Protein AF-A0A0C3LHP9-F1 (afdb_monomer_lite)

Foldseek 3Di:
DPPPPPQFKWFFADPDDPQWDPPPDDFAFGDGGGQIWGFDDDDPPDDPQKTWTYRPPPTTGIDGVVRTGGDD

Organism: NCBI:txid1051891

Sequence (72 aa):
MLESHALKTVTAICPQMCASYFIMKEGELDFRTGDIITLLDAPPGTPHGWLYGGVNVAKRGFFPATYVEYQK

Structure (mmCIF, N/CA/C/O backbone):
data_AF-A0A0C3LHP9-F1
#
_entry.id   AF-A0A0C3LHP9-F1
#
loop_
_atom_site.group_PDB
_atom_site.id
_atom_site.type_symbol
_atom_site.label_atom_id
_atom_site.label_alt_id
_atom_site.label_comp_id
_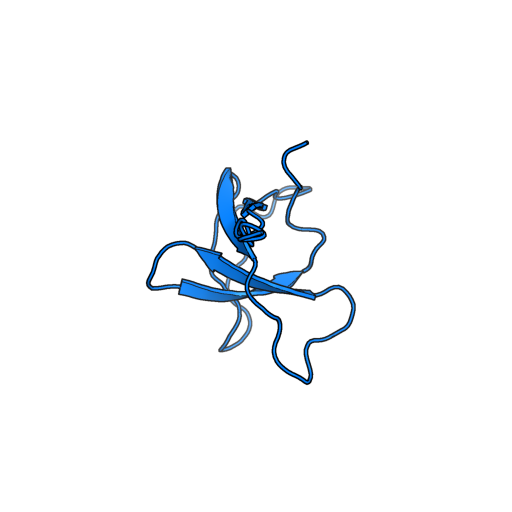atom_site.label_asym_id
_atom_site.label_entity_id
_atom_site.label_seq_id
_atom_site.pdbx_PDB_ins_code
_atom_site.Cartn_x
_atom_site.Cartn_y
_atom_site.Cartn_z
_atom_site.occupancy
_atom_site.B_iso_or_equiv
_atom_site.auth_seq_id
_atom_site.auth_comp_id
_atom_site.auth_asym_id
_atom_site.auth_atom_id
_atom_site.pdbx_PDB_model_num
ATOM 1 N N . MET A 1 1 ? 20.570 -6.498 21.056 1.00 43.34 1 MET A N 1
ATOM 2 C CA . MET A 1 1 ? 19.542 -5.536 20.620 1.00 43.34 1 MET A CA 1
ATOM 3 C C . MET A 1 1 ? 18.888 -6.126 19.390 1.00 43.34 1 MET A C 1
ATOM 5 O O . MET A 1 1 ? 19.339 -5.867 18.286 1.00 43.34 1 MET A O 1
ATOM 9 N N . LEU A 1 2 ? 17.934 -7.039 19.575 1.00 46.88 2 LEU A N 1
ATOM 10 C CA . LEU A 1 2 ? 17.127 -7.485 18.446 1.00 46.88 2 LEU A CA 1
ATOM 11 C C . LEU A 1 2 ? 16.072 -6.400 18.294 1.00 46.88 2 LEU A C 1
ATOM 13 O O . LEU A 1 2 ? 15.067 -6.419 19.002 1.00 46.88 2 LEU A O 1
ATOM 17 N N . GLU A 1 3 ? 16.388 -5.379 17.498 1.00 45.72 3 GLU A N 1
ATOM 18 C CA . GLU A 1 3 ? 15.378 -4.445 17.028 1.00 45.72 3 GLU A CA 1
ATOM 19 C C . GLU A 1 3 ? 14.346 -5.314 16.325 1.00 45.72 3 GLU A C 1
ATOM 21 O O . GLU A 1 3 ? 14.575 -5.894 15.264 1.00 45.72 3 GLU A O 1
ATOM 26 N N . SER A 1 4 ? 13.253 -5.546 17.037 1.00 46.25 4 SER A N 1
ATOM 27 C CA . SER A 1 4 ? 12.075 -6.182 16.507 1.00 46.25 4 SER A CA 1
ATOM 28 C C . SER A 1 4 ? 11.633 -5.257 15.390 1.00 46.25 4 SER A C 1
ATOM 30 O O . SER A 1 4 ? 11.005 -4.229 15.632 1.00 46.25 4 SER A O 1
ATOM 32 N N . HIS A 1 5 ? 12.020 -5.582 14.157 1.00 52.69 5 HIS A N 1
ATOM 33 C CA . HIS A 1 5 ? 11.404 -5.032 12.965 1.00 52.69 5 HIS A CA 1
ATOM 34 C C . HIS A 1 5 ? 9.963 -5.541 12.975 1.00 52.69 5 HIS A C 1
ATOM 36 O O . HIS A 1 5 ? 9.615 -6.515 12.311 1.00 52.69 5 HIS A O 1
ATOM 42 N N . ALA A 1 6 ? 9.142 -4.946 13.841 1.00 56.03 6 ALA A N 1
ATOM 43 C CA . ALA A 1 6 ? 7.720 -5.1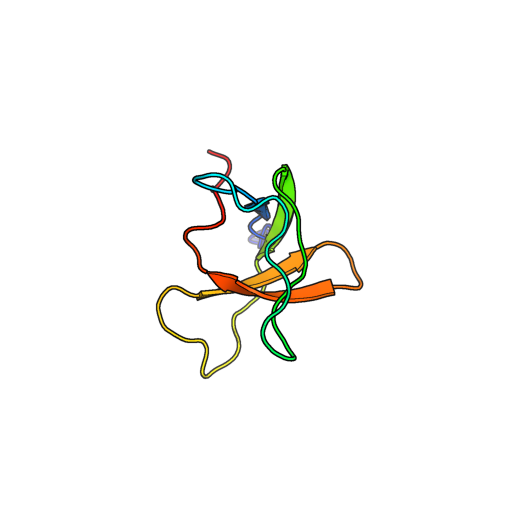58 13.868 1.00 56.03 6 ALA A CA 1
ATOM 44 C C . ALA A 1 6 ? 7.252 -4.770 12.475 1.00 56.03 6 ALA A C 1
ATOM 46 O O . ALA A 1 6 ? 7.408 -3.622 12.048 1.00 56.03 6 ALA A O 1
ATOM 47 N N . LEU A 1 7 ? 6.772 -5.767 11.740 1.00 64.56 7 LEU A N 1
ATOM 48 C CA . LEU A 1 7 ? 6.136 -5.555 10.458 1.00 64.56 7 LEU A CA 1
ATOM 49 C C . LEU A 1 7 ? 5.086 -4.461 10.662 1.00 64.56 7 LEU A C 1
ATOM 51 O O . LEU A 1 7 ? 4.159 -4.623 11.461 1.00 64.56 7 LEU A O 1
ATOM 55 N N . LYS A 1 8 ? 5.284 -3.309 10.014 1.00 80.69 8 LYS A N 1
ATOM 56 C CA . LYS A 1 8 ? 4.357 -2.188 10.141 1.00 80.69 8 LYS A CA 1
ATOM 57 C C . LYS A 1 8 ? 3.054 -2.628 9.496 1.00 80.69 8 LYS A C 1
ATOM 59 O O . LYS A 1 8 ? 3.031 -2.970 8.317 1.00 80.69 8 LYS A O 1
ATOM 64 N N . THR A 1 9 ? 1.987 -2.666 10.275 1.00 85.12 9 THR A N 1
ATOM 65 C CA . THR A 1 9 ? 0.660 -3.004 9.772 1.00 85.12 9 THR A CA 1
ATOM 66 C C . THR A 1 9 ? -0.160 -1.736 9.641 1.00 85.12 9 THR A C 1
ATOM 68 O O . THR A 1 9 ? -0.037 -0.805 10.437 1.00 85.12 9 THR A O 1
ATOM 71 N N . VAL A 1 10 ? -0.968 -1.685 8.593 1.00 87.44 10 VAL A N 1
ATOM 72 C CA . VAL A 1 10 ? -1.887 -0.584 8.324 1.00 87.44 10 VAL A CA 1
ATOM 73 C C . VAL A 1 10 ? -3.266 -1.153 8.064 1.00 87.44 10 VAL A C 1
ATOM 75 O O . VAL A 1 10 ? -3.407 -2.288 7.607 1.00 87.44 10 VAL A O 1
ATOM 78 N N . THR A 1 11 ? -4.294 -0.383 8.388 1.00 87.62 11 THR A N 1
ATOM 79 C CA . THR A 1 11 ? -5.674 -0.782 8.121 1.00 87.62 11 THR A CA 1
ATOM 80 C C . THR A 1 11 ? -6.145 -0.113 6.850 1.00 87.62 11 THR A C 1
ATOM 82 O O . THR A 1 11 ? -5.984 1.093 6.680 1.00 87.62 11 THR A O 1
ATOM 85 N N . ALA A 1 12 ? -6.714 -0.901 5.948 1.00 85.00 12 ALA A N 1
ATOM 86 C CA . ALA A 1 12 ? -7.316 -0.384 4.736 1.00 85.00 12 ALA A CA 1
ATOM 87 C C . ALA A 1 12 ? -8.488 0.548 5.067 1.00 85.00 12 ALA A C 1
ATOM 89 O O . ALA A 1 12 ? -9.446 0.145 5.732 1.00 85.00 12 ALA A O 1
ATOM 90 N N . ILE A 1 13 ? -8.430 1.774 4.555 1.00 82.69 13 ILE A N 1
ATOM 91 C CA . ILE A 1 13 ? -9.512 2.751 4.613 1.00 82.69 13 ILE A CA 1
ATOM 92 C C . ILE A 1 13 ? -9.986 3.059 3.192 1.00 82.69 13 ILE A C 1
ATOM 94 O O . ILE A 1 13 ? -9.192 3.281 2.281 1.00 82.69 13 ILE A O 1
ATOM 98 N N . CYS A 1 14 ? -11.300 3.088 2.982 1.00 71.38 14 CYS A N 1
ATOM 99 C CA . CYS A 1 14 ? -11.879 3.533 1.717 1.00 71.38 14 CYS A CA 1
ATOM 100 C C . CYS A 1 14 ? -12.434 4.942 1.917 1.00 71.38 14 CYS A C 1
ATOM 102 O O . CYS A 1 14 ? -13.525 5.059 2.478 1.00 71.38 14 CYS A O 1
ATOM 104 N N . PRO A 1 15 ? -11.710 6.004 1.496 1.00 60.91 15 PRO A N 1
ATOM 105 C CA . PRO A 1 15 ? -12.049 7.359 1.895 1.00 60.91 15 PRO A CA 1
ATOM 106 C C . PRO A 1 15 ? -13.488 7.738 1.568 1.00 60.91 15 PRO A C 1
ATOM 108 O O . PRO A 1 15 ? -14.146 8.242 2.463 1.00 60.91 15 PRO A O 1
ATOM 111 N N . GLN A 1 16 ? -14.026 7.463 0.374 1.00 54.78 16 GLN A N 1
ATOM 112 C CA . GLN A 1 16 ? -15.438 7.727 0.060 1.00 54.78 16 GLN A CA 1
ATOM 113 C C . GLN A 1 16 ? -15.926 6.763 -1.037 1.00 54.78 16 GLN A C 1
ATOM 115 O O . GLN A 1 16 ? -15.670 6.965 -2.218 1.00 54.78 16 GLN A O 1
ATOM 120 N N . MET A 1 17 ? -16.645 5.707 -0.639 1.00 45.72 17 MET A N 1
ATOM 121 C CA . MET A 1 17 ? -17.620 4.999 -1.491 1.00 45.72 17 MET A CA 1
ATOM 122 C C . MET A 1 17 ? -17.119 4.102 -2.645 1.00 45.72 17 MET A C 1
ATOM 124 O O . MET A 1 17 ? -17.906 3.746 -3.518 1.00 45.72 17 MET A O 1
ATOM 128 N N . CYS A 1 18 ? -15.866 3.641 -2.637 1.00 55.16 18 CYS A N 1
ATOM 129 C CA . CYS A 1 18 ? -15.431 2.557 -3.527 1.00 55.16 18 CYS A CA 1
ATOM 130 C C . CYS A 1 18 ? -15.500 1.227 -2.758 1.00 55.16 18 CYS A C 1
ATOM 132 O O . CYS A 1 18 ? -14.612 0.924 -1.969 1.00 55.16 18 CYS A O 1
ATOM 134 N N . ALA A 1 19 ? -16.590 0.465 -2.914 1.00 51.38 19 ALA A N 1
ATOM 135 C CA . ALA A 1 19 ? -16.870 -0.753 -2.132 1.00 51.38 19 ALA A CA 1
ATOM 136 C C . ALA A 1 19 ? -15.882 -1.919 -2.367 1.00 51.38 19 ALA A C 1
ATOM 138 O O . ALA A 1 19 ? -15.946 -2.944 -1.693 1.00 51.38 19 ALA A O 1
ATOM 139 N N . SER A 1 20 ? -14.956 -1.759 -3.301 1.00 51.12 20 SER A N 1
ATOM 140 C CA . SER A 1 20 ? -13.840 -2.658 -3.556 1.00 51.12 20 SER A CA 1
ATOM 141 C C . SER A 1 20 ? -12.972 -1.938 -4.565 1.00 51.12 20 SER A C 1
ATOM 143 O O . SER A 1 20 ? -13.468 -1.530 -5.616 1.00 51.12 20 SER A O 1
ATOM 145 N N . TYR A 1 21 ? -11.700 -1.724 -4.256 1.00 58.34 21 TYR A N 1
ATOM 146 C CA . TYR A 1 21 ? -10.805 -1.276 -5.303 1.00 58.34 21 TYR A CA 1
ATOM 147 C C . TYR A 1 21 ? -10.565 -2.500 -6.194 1.00 58.34 21 TYR A C 1
ATOM 149 O O . TYR A 1 21 ? -10.058 -3.538 -5.778 1.00 58.34 21 TYR A O 1
ATOM 157 N N . PHE A 1 22 ? -11.100 -2.431 -7.402 1.00 54.06 22 PHE A N 1
ATOM 158 C CA . PHE A 1 22 ? -10.947 -3.501 -8.365 1.00 54.06 22 PHE A CA 1
ATOM 159 C C . PHE A 1 22 ? -9.568 -3.336 -8.988 1.00 54.06 22 PHE A C 1
ATOM 161 O O . PHE A 1 22 ? -9.279 -2.279 -9.546 1.00 54.06 22 PHE A O 1
ATOM 168 N N . ILE A 1 23 ? -8.732 -4.364 -8.843 1.00 52.12 23 ILE A N 1
ATOM 169 C CA . ILE A 1 23 ? -7.430 -4.502 -9.502 1.00 52.12 23 ILE A CA 1
ATOM 170 C C . ILE A 1 23 ? -7.531 -3.993 -10.944 1.00 52.12 23 ILE A C 1
ATOM 172 O O . ILE A 1 23 ? -8.209 -4.609 -11.768 1.00 52.12 23 ILE A O 1
ATOM 176 N N . MET A 1 24 ? -6.880 -2.873 -11.252 1.00 53.16 24 MET A N 1
ATOM 177 C CA . MET A 1 24 ? -6.823 -2.338 -12.612 1.00 53.16 24 MET A CA 1
ATOM 178 C C . MET A 1 24 ? -5.550 -2.786 -13.339 1.00 53.16 24 MET A C 1
ATOM 180 O O . MET A 1 24 ? -5.493 -2.695 -14.567 1.00 53.16 24 MET A O 1
ATOM 184 N N . LYS A 1 25 ? -4.548 -3.318 -12.619 1.00 60.28 25 LYS A N 1
ATOM 185 C CA . LYS A 1 25 ? -3.313 -3.864 -13.203 1.00 60.28 25 LYS A CA 1
ATOM 186 C C . LYS A 1 25 ? -2.792 -5.134 -12.530 1.00 60.28 25 LYS A C 1
ATOM 188 O O . LYS A 1 25 ? -2.857 -5.287 -11.314 1.00 60.28 25 LYS A O 1
ATOM 193 N N . GLU A 1 26 ? -2.173 -6.008 -13.328 1.00 63.72 26 GLU A N 1
ATOM 194 C CA . GLU A 1 26 ? -1.360 -7.126 -12.832 1.00 63.72 26 GLU A CA 1
ATOM 195 C C . GLU A 1 26 ? -0.285 -6.604 -11.858 1.00 63.72 26 GLU A C 1
ATOM 197 O O . GLU A 1 26 ? 0.600 -5.843 -12.250 1.00 63.72 26 GLU A O 1
ATOM 202 N N . GLY A 1 27 ? -0.384 -6.989 -10.580 1.00 69.31 27 GLY A N 1
ATOM 203 C CA . GLY A 1 27 ? 0.554 -6.599 -9.518 1.00 69.31 27 GLY A CA 1
ATOM 204 C C . GLY A 1 27 ? 0.003 -5.632 -8.462 1.00 69.31 27 GLY A C 1
ATOM 205 O O . GLY A 1 27 ? 0.697 -5.350 -7.482 1.00 69.31 27 GLY A O 1
ATOM 206 N N . GLU A 1 28 ? -1.226 -5.137 -8.609 1.00 77.88 28 GLU A N 1
ATOM 207 C CA . GLU A 1 28 ? -1.911 -4.431 -7.520 1.00 77.88 28 GLU A CA 1
ATOM 208 C C . GLU A 1 28 ? -2.379 -5.444 -6.457 1.00 77.88 28 GLU A C 1
ATOM 210 O O . GLU A 1 28 ? -2.750 -6.578 -6.769 1.00 77.88 28 GLU A O 1
ATOM 215 N N . LEU A 1 29 ? -2.293 -5.069 -5.177 1.00 81.38 29 LEU A N 1
ATOM 216 C CA . LEU A 1 29 ? -2.809 -5.904 -4.075 1.00 81.38 29 LEU A CA 1
ATOM 217 C C . LEU A 1 29 ? -4.335 -5.978 -4.196 1.00 81.38 29 LEU A C 1
ATOM 219 O O . LEU A 1 29 ? -4.842 -5.027 -4.735 1.00 81.38 29 LEU A O 1
ATOM 223 N N . ASP A 1 30 ? -5.098 -6.950 -3.668 1.00 78.69 30 ASP A N 1
ATOM 224 C CA . ASP A 1 30 ? -6.589 -6.885 -3.526 1.00 78.69 30 ASP A CA 1
ATOM 225 C C . ASP A 1 30 ? -6.984 -6.949 -2.026 1.00 78.69 30 ASP A C 1
ATOM 227 O O . ASP A 1 30 ? -6.568 -7.887 -1.342 1.00 78.69 30 ASP A O 1
ATOM 231 N N . PHE A 1 31 ? -7.747 -5.975 -1.513 1.00 80.50 31 PHE A N 1
ATOM 232 C CA . PHE A 1 31 ? -8.102 -5.765 -0.098 1.00 80.50 31 PHE A CA 1
ATOM 233 C C . PHE A 1 31 ? -9.453 -5.044 0.042 1.00 80.50 31 PHE A C 1
ATOM 235 O O . PHE A 1 31 ? -10.019 -4.494 -0.905 1.00 80.50 31 PHE A O 1
ATOM 242 N N . ARG A 1 32 ? -10.014 -5.051 1.243 1.00 79.50 32 ARG A N 1
ATOM 243 C CA . ARG A 1 32 ? -11.260 -4.350 1.566 1.00 79.50 32 ARG A CA 1
ATOM 244 C C . ARG A 1 32 ? -11.044 -3.433 2.753 1.00 79.50 32 ARG A C 1
ATOM 246 O O . ARG A 1 32 ? -10.112 -3.629 3.524 1.00 79.50 32 ARG A O 1
ATOM 253 N N . THR A 1 33 ? -11.916 -2.442 2.921 1.00 83.62 33 THR A N 1
ATOM 254 C CA . THR A 1 33 ? -11.921 -1.612 4.132 1.00 83.62 33 THR A CA 1
ATOM 255 C C . THR A 1 33 ? -11.913 -2.491 5.378 1.00 83.62 33 THR A C 1
ATOM 257 O O . THR A 1 33 ? -12.729 -3.406 5.491 1.00 83.62 33 THR A O 1
ATOM 260 N N . GLY A 1 34 ? -11.021 -2.194 6.318 1.00 82.75 34 GLY A N 1
ATOM 261 C CA . GLY A 1 34 ? -10.867 -2.958 7.553 1.00 82.75 34 GLY A CA 1
ATOM 262 C C . GLY A 1 34 ? -9.910 -4.148 7.458 1.00 82.75 34 GLY A C 1
ATOM 263 O O . GLY A 1 34 ? -9.576 -4.709 8.499 1.00 82.75 34 GLY A O 1
ATOM 264 N N . ASP A 1 35 ? -9.418 -4.511 6.268 1.00 86.50 35 ASP A N 1
ATOM 265 C CA . ASP A 1 35 ? -8.342 -5.498 6.166 1.00 86.50 35 ASP A CA 1
ATOM 266 C C . ASP A 1 35 ? -7.043 -4.949 6.766 1.00 86.50 35 ASP A C 1
ATOM 268 O O . ASP A 1 35 ? -6.685 -3.777 6.596 1.00 86.50 35 ASP A O 1
ATOM 272 N N . ILE A 1 36 ? -6.313 -5.834 7.445 1.00 86.62 36 ILE A N 1
ATOM 273 C CA . ILE A 1 36 ? -4.976 -5.551 7.957 1.00 86.62 36 ILE A CA 1
ATOM 274 C C . ILE A 1 36 ? -3.963 -5.885 6.869 1.00 86.62 36 ILE A C 1
ATOM 276 O O . ILE A 1 36 ? -3.761 -7.048 6.509 1.00 86.62 36 ILE A O 1
ATOM 280 N N . ILE A 1 37 ? -3.304 -4.851 6.364 1.00 88.00 37 ILE A N 1
ATOM 281 C CA . ILE A 1 37 ? -2.248 -4.976 5.371 1.00 88.00 37 ILE A CA 1
ATOM 282 C C . ILE A 1 37 ? -0.912 -4.922 6.093 1.00 88.00 37 ILE A C 1
ATOM 284 O O . ILE A 1 37 ? -0.624 -4.003 6.862 1.00 88.00 37 ILE A O 1
ATOM 288 N N . THR A 1 38 ? -0.069 -5.906 5.814 1.00 89.19 38 THR A N 1
ATOM 289 C CA . THR A 1 38 ? 1.318 -5.898 6.265 1.00 89.19 38 THR A CA 1
ATOM 290 C C . THR A 1 38 ? 2.155 -5.122 5.260 1.00 89.19 38 THR A C 1
ATOM 292 O O . THR A 1 38 ? 2.223 -5.518 4.095 1.00 89.19 38 THR A O 1
ATOM 295 N N . LEU A 1 39 ? 2.785 -4.029 5.694 1.00 87.38 39 LEU A N 1
ATOM 296 C CA . LEU A 1 39 ? 3.723 -3.280 4.865 1.00 87.38 39 LEU A CA 1
ATOM 297 C C . LEU A 1 39 ? 4.995 -4.103 4.674 1.00 87.38 39 LEU A C 1
ATOM 299 O O . LEU A 1 39 ? 5.609 -4.566 5.636 1.00 87.38 39 LEU A O 1
ATOM 303 N N . LEU A 1 40 ? 5.362 -4.281 3.413 1.00 86.12 40 LEU A N 1
ATOM 304 C CA . LEU A 1 40 ? 6.568 -4.968 2.977 1.00 86.12 40 LEU A CA 1
ATOM 305 C C . LEU A 1 40 ? 7.526 -3.941 2.370 1.00 86.12 40 LEU A C 1
ATOM 307 O O . LEU A 1 40 ? 7.119 -2.840 1.994 1.00 86.12 40 LEU A O 1
ATOM 311 N N . ASP A 1 41 ? 8.795 -4.315 2.234 1.00 84.44 41 ASP A N 1
ATOM 312 C CA . ASP A 1 41 ? 9.765 -3.466 1.550 1.00 84.44 41 ASP A CA 1
ATOM 313 C C . ASP A 1 41 ? 9.359 -3.275 0.087 1.00 84.44 41 ASP A C 1
ATOM 315 O O . ASP A 1 41 ? 9.187 -4.233 -0.674 1.00 84.44 41 ASP A O 1
ATOM 319 N N . ALA A 1 42 ? 9.172 -2.014 -0.295 1.00 83.19 42 ALA A N 1
ATOM 320 C CA . ALA A 1 42 ? 8.767 -1.652 -1.639 1.00 83.19 42 ALA A CA 1
ATOM 321 C C . ALA A 1 42 ? 9.928 -1.896 -2.624 1.00 83.19 42 ALA A C 1
ATOM 323 O O . ALA A 1 42 ? 11.039 -1.413 -2.387 1.00 83.19 42 ALA A O 1
ATOM 324 N N . PRO A 1 43 ? 9.711 -2.633 -3.730 1.00 82.81 43 PRO A N 1
ATOM 325 C CA . PRO A 1 43 ? 10.763 -2.908 -4.700 1.00 82.81 43 PRO A CA 1
ATOM 326 C C . PRO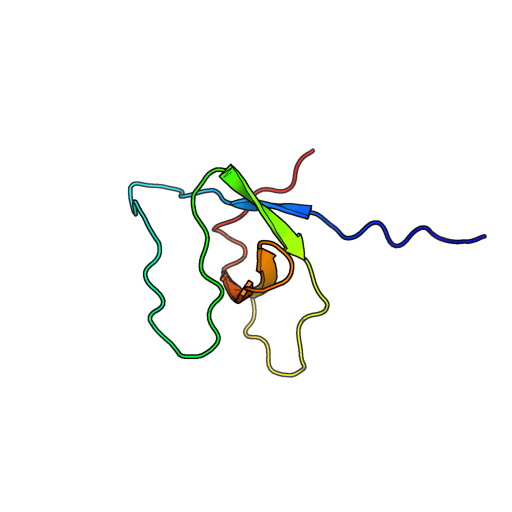 A 1 43 ? 11.252 -1.631 -5.409 1.00 82.81 43 PRO A C 1
ATOM 328 O O . PRO A 1 43 ? 10.518 -0.635 -5.509 1.00 82.81 43 PRO A O 1
ATOM 331 N N . PRO A 1 44 ? 12.488 -1.648 -5.944 1.00 79.62 44 PRO A N 1
ATOM 332 C CA . PRO A 1 44 ? 13.022 -0.533 -6.717 1.00 79.62 44 PRO A CA 1
ATOM 333 C C . PRO A 1 44 ? 12.132 -0.255 -7.937 1.00 79.62 44 PRO A C 1
ATOM 335 O O . PRO A 1 44 ? 11.808 -1.165 -8.696 1.00 79.62 44 PRO A O 1
ATOM 338 N N . GLY A 1 45 ? 11.722 1.005 -8.109 1.00 80.94 45 GLY A N 1
ATOM 339 C CA . GLY A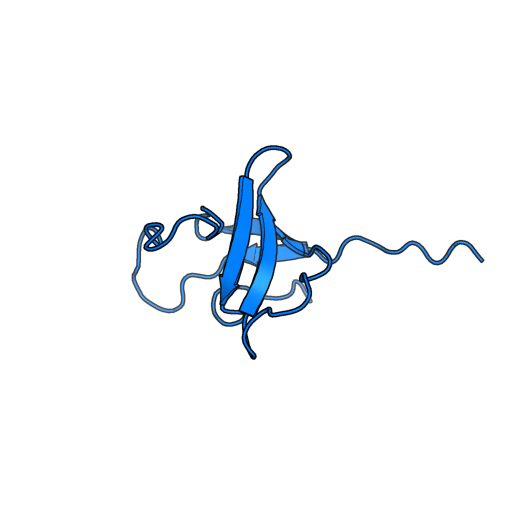 1 45 ? 10.764 1.421 -9.144 1.00 80.94 45 GLY A CA 1
ATOM 340 C C . GLY A 1 45 ? 9.328 1.635 -8.649 1.00 80.94 45 GLY A C 1
ATOM 341 O O . GLY A 1 45 ? 8.456 1.949 -9.457 1.00 80.94 45 GLY A O 1
ATOM 342 N N . THR A 1 46 ? 9.073 1.509 -7.342 1.00 80.00 46 THR A N 1
ATOM 343 C CA . THR A 1 46 ? 7.768 1.856 -6.755 1.00 80.00 46 THR A CA 1
ATOM 344 C C . THR A 1 46 ? 7.455 3.346 -6.972 1.00 80.00 46 THR A C 1
ATOM 346 O O . THR A 1 46 ? 8.288 4.192 -6.631 1.00 80.00 46 THR A O 1
ATOM 349 N N . PRO A 1 47 ? 6.278 3.700 -7.521 1.00 80.25 47 PRO A N 1
ATOM 350 C CA . PRO A 1 47 ? 5.897 5.093 -7.723 1.00 80.25 47 PRO A CA 1
ATOM 351 C C . PRO A 1 47 ? 5.788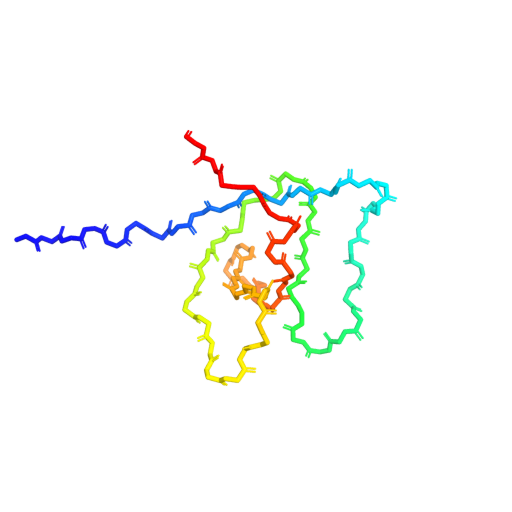 5.863 -6.401 1.00 80.25 47 PRO A C 1
ATOM 353 O O . PRO A 1 47 ? 5.395 5.319 -5.369 1.00 80.25 47 PRO A O 1
ATOM 356 N N . HIS A 1 48 ? 6.083 7.163 -6.433 1.00 83.00 48 HIS A N 1
ATOM 357 C CA . HIS A 1 48 ? 5.967 8.010 -5.247 1.00 83.00 48 HIS A CA 1
ATOM 358 C C . HIS A 1 48 ? 4.514 8.053 -4.738 1.00 83.00 48 HIS A C 1
ATOM 360 O O . HIS A 1 48 ? 3.584 8.265 -5.516 1.00 83.00 48 HIS A O 1
ATOM 366 N N . GLY A 1 49 ? 4.315 7.854 -3.432 1.00 83.56 49 GLY A N 1
ATOM 367 C CA . GLY A 1 49 ? 2.983 7.796 -2.811 1.00 83.56 49 GLY A CA 1
ATOM 368 C C . GLY A 1 49 ? 2.295 6.425 -2.864 1.00 83.56 49 GLY A C 1
ATOM 369 O O . GLY A 1 49 ? 1.159 6.307 -2.404 1.00 83.56 49 GLY A O 1
ATOM 370 N N . TRP A 1 50 ? 2.968 5.394 -3.382 1.00 86.62 50 TRP A N 1
ATOM 371 C CA . TRP A 1 50 ? 2.510 4.006 -3.330 1.00 86.62 50 TRP A CA 1
ATOM 372 C C . TRP A 1 50 ? 3.271 3.218 -2.267 1.00 86.62 50 TRP A C 1
ATOM 374 O O . TRP A 1 50 ? 4.444 3.469 -1.993 1.00 86.62 50 TRP A O 1
ATOM 384 N N . LEU A 1 51 ? 2.583 2.252 -1.676 1.00 87.38 51 LEU A N 1
ATOM 385 C CA . LEU A 1 51 ? 3.111 1.298 -0.718 1.00 87.38 51 LEU A CA 1
ATOM 386 C C . LEU A 1 51 ? 3.034 -0.103 -1.314 1.00 87.38 51 LEU A C 1
ATOM 388 O O . LEU A 1 51 ? 2.195 -0.395 -2.169 1.00 87.38 51 LEU A O 1
ATOM 392 N N . TYR A 1 52 ? 3.927 -0.966 -0.848 1.00 88.31 52 TYR A N 1
ATOM 393 C CA . TYR A 1 52 ? 3.912 -2.382 -1.163 1.00 88.31 52 TYR A CA 1
ATOM 394 C C . TYR A 1 52 ? 3.576 -3.156 0.101 1.00 88.31 52 TYR A C 1
ATOM 396 O O . TYR A 1 52 ? 4.095 -2.882 1.185 1.00 88.31 52 TYR A O 1
ATOM 404 N N . GLY A 1 53 ? 2.681 -4.121 -0.022 1.00 88.00 53 GLY A N 1
ATOM 405 C CA . GLY A 1 53 ? 2.254 -4.893 1.127 1.00 88.00 53 GLY A CA 1
ATOM 406 C C . GLY A 1 53 ? 1.462 -6.113 0.728 1.00 88.00 53 GLY A C 1
ATOM 407 O O . GLY A 1 53 ? 1.273 -6.402 -0.456 1.00 88.00 53 GLY A O 1
ATOM 408 N N . GLY A 1 54 ? 1.024 -6.852 1.736 1.00 87.50 54 GLY A N 1
ATOM 409 C CA . GLY A 1 54 ? 0.224 -8.046 1.538 1.00 87.50 54 GLY A CA 1
ATOM 410 C C . GLY A 1 54 ? -0.895 -8.180 2.551 1.00 87.50 54 GLY A C 1
ATOM 411 O O . GLY A 1 54 ? -0.723 -7.862 3.730 1.00 87.50 54 GLY A O 1
ATOM 412 N N . VAL A 1 55 ? -2.029 -8.681 2.068 1.00 83.38 55 VAL A N 1
ATOM 413 C CA . VAL A 1 55 ? -3.126 -9.166 2.904 1.00 83.38 55 VAL A CA 1
ATOM 414 C C . VAL A 1 55 ? -3.012 -10.681 2.945 1.00 83.38 55 VAL A C 1
ATOM 416 O O . VAL A 1 55 ? -3.153 -11.362 1.926 1.00 83.38 55 VAL A O 1
ATOM 419 N N . ASN A 1 56 ? -2.749 -11.215 4.137 1.00 76.00 56 ASN A N 1
ATOM 420 C CA . ASN A 1 56 ? -2.456 -12.633 4.353 1.00 76.00 56 ASN A CA 1
ATOM 421 C C . ASN A 1 56 ? -1.227 -13.134 3.555 1.00 76.00 56 ASN A C 1
ATOM 423 O O . ASN A 1 56 ? -0.483 -12.376 2.937 1.00 76.00 56 ASN A O 1
ATOM 427 N N . VAL A 1 57 ? -0.974 -14.447 3.597 1.00 65.56 57 VAL A N 1
ATOM 428 C CA . VAL A 1 57 ? 0.212 -15.072 2.978 1.00 65.56 57 VAL A CA 1
ATOM 429 C C . VAL A 1 57 ? 0.180 -15.018 1.440 1.00 65.56 57 VAL A C 1
ATOM 431 O O . VAL A 1 57 ? 1.240 -15.004 0.816 1.00 65.56 57 VAL A O 1
ATOM 434 N N . ALA A 1 58 ? -1.008 -14.968 0.825 1.00 65.62 58 ALA A N 1
ATOM 435 C CA . ALA A 1 58 ? -1.188 -15.236 -0.605 1.00 65.62 58 ALA A CA 1
ATOM 436 C C . ALA A 1 58 ? -1.342 -13.997 -1.505 1.00 65.62 58 ALA A C 1
ATOM 438 O O . ALA A 1 58 ? -1.073 -14.096 -2.699 1.00 65.62 58 ALA A O 1
ATOM 439 N N . LYS A 1 59 ? -1.768 -12.842 -0.977 1.00 78.69 59 LYS A N 1
ATOM 440 C CA . LYS A 1 59 ? -2.007 -11.638 -1.789 1.00 78.69 59 LYS A CA 1
ATOM 441 C C . LYS A 1 59 ? -0.978 -10.571 -1.445 1.00 78.69 59 LYS A C 1
ATOM 443 O O . LYS A 1 59 ? -0.935 -10.109 -0.309 1.00 78.69 59 LYS A O 1
ATOM 448 N N . ARG A 1 60 ? -0.154 -10.185 -2.420 1.00 85.81 60 ARG A N 1
ATOM 449 C CA . ARG A 1 60 ? 0.838 -9.103 -2.317 1.00 85.81 60 ARG A CA 1
ATOM 450 C C . ARG A 1 60 ? 0.736 -8.210 -3.539 1.00 85.81 60 ARG A C 1
ATOM 452 O O . ARG A 1 60 ? 0.470 -8.712 -4.626 1.00 85.81 60 ARG A O 1
ATOM 459 N N . GLY A 1 61 ? 0.972 -6.922 -3.356 1.00 87.00 61 GLY A N 1
ATOM 460 C CA . GLY A 1 61 ? 0.957 -5.979 -4.460 1.00 87.00 61 GLY A CA 1
ATOM 461 C C . GLY A 1 61 ? 1.091 -4.534 -4.011 1.00 87.00 61 GLY A C 1
ATOM 462 O O . GLY A 1 61 ? 1.267 -4.238 -2.824 1.00 87.00 61 GLY A O 1
ATOM 463 N N . PHE A 1 62 ? 1.018 -3.640 -4.987 1.00 86.56 62 PHE A N 1
ATOM 464 C CA . PHE A 1 62 ? 1.088 -2.202 -4.759 1.00 86.56 62 PHE A CA 1
ATOM 465 C C . PHE A 1 62 ? -0.288 -1.615 -4.471 1.00 86.56 62 PHE A C 1
ATOM 467 O O . PHE A 1 62 ? -1.296 -2.075 -5.010 1.00 86.56 62 PHE A O 1
ATOM 474 N N . PHE A 1 63 ? -0.316 -0.575 -3.646 1.00 85.56 63 PHE A N 1
ATOM 475 C CA . PHE A 1 63 ? -1.507 0.220 -3.388 1.00 85.56 63 PHE A CA 1
ATOM 476 C C . PHE A 1 63 ? -1.139 1.653 -2.981 1.00 85.56 63 PHE A C 1
ATOM 478 O O . PHE A 1 63 ? -0.061 1.888 -2.433 1.00 85.56 63 PHE A O 1
ATOM 485 N N . PRO A 1 64 ? -2.006 2.640 -3.234 1.00 86.19 64 PRO A N 1
ATOM 486 C CA . PRO A 1 64 ? -1.771 4.020 -2.823 1.00 86.19 64 PRO A CA 1
ATOM 487 C C . PRO A 1 64 ? -1.771 4.173 -1.295 1.00 86.19 64 PRO A C 1
ATOM 489 O O . PRO A 1 64 ? -2.656 3.672 -0.601 1.00 86.19 64 PRO A O 1
ATOM 492 N N . ALA A 1 65 ? -0.823 4.949 -0.765 1.00 85.81 65 ALA A N 1
ATOM 493 C CA . ALA A 1 65 ? -0.706 5.216 0.672 1.00 85.81 65 ALA A CA 1
ATOM 494 C C . ALA A 1 65 ? -1.944 5.911 1.271 1.00 85.81 65 ALA A C 1
ATOM 496 O O . ALA A 1 65 ? -2.167 5.854 2.473 1.00 85.81 65 ALA A O 1
ATOM 497 N N . THR A 1 66 ? -2.758 6.566 0.440 1.00 83.56 66 THR A N 1
ATOM 498 C CA . THR A 1 66 ? -3.982 7.269 0.850 1.00 83.56 66 THR A CA 1
ATOM 499 C C . THR A 1 66 ? -5.156 6.336 1.165 1.00 83.56 66 THR A C 1
ATOM 501 O O . THR A 1 66 ? -6.172 6.799 1.674 1.00 83.56 66 THR A O 1
ATOM 504 N N . TYR A 1 67 ? -5.031 5.041 0.859 1.00 82.81 67 TYR A N 1
ATOM 505 C CA . TYR A 1 67 ? -6.064 4.020 1.084 1.00 82.81 67 TYR A CA 1
ATOM 506 C C . TYR A 1 67 ? -5.800 3.222 2.361 1.00 82.81 67 TYR A C 1
ATOM 508 O O . TYR A 1 6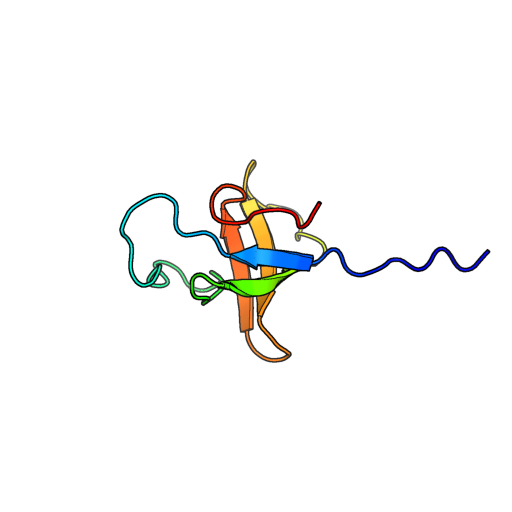7 ? -6.435 2.200 2.612 1.00 82.81 67 TYR A O 1
ATOM 516 N N . VAL A 1 68 ? -4.834 3.659 3.165 1.00 85.81 68 VAL A N 1
ATOM 517 C CA . VAL A 1 68 ? -4.486 3.008 4.417 1.00 85.81 68 VAL A CA 1
ATOM 518 C C . VAL A 1 68 ? -4.321 4.028 5.526 1.00 85.81 68 VAL A C 1
ATOM 520 O O . VAL A 1 68 ? -3.877 5.153 5.307 1.00 85.81 68 VAL A O 1
ATOM 523 N N . GLU A 1 69 ? -4.676 3.612 6.730 1.00 85.81 69 GLU A N 1
ATOM 524 C CA . GLU A 1 69 ? -4.478 4.373 7.948 1.00 85.81 69 GLU A CA 1
ATOM 525 C C . GLU A 1 69 ? -3.517 3.616 8.863 1.00 85.81 69 GLU A C 1
ATOM 527 O O . GLU A 1 69 ? -3.609 2.395 9.045 1.00 85.81 69 GLU A O 1
ATOM 532 N N . TYR A 1 70 ? -2.563 4.353 9.425 1.00 82.50 70 TYR A N 1
ATOM 533 C CA . TYR A 1 70 ? -1.677 3.823 10.449 1.00 82.50 70 TYR A CA 1
ATOM 534 C C . TYR A 1 70 ? -2.452 3.749 11.761 1.00 82.50 70 TYR A C 1
ATOM 536 O O . TYR A 1 70 ? -2.976 4.760 12.228 1.00 82.50 70 TYR A O 1
ATOM 544 N N . GLN A 1 71 ? -2.495 2.559 12.358 1.00 67.69 71 GLN A N 1
ATOM 545 C CA . GLN A 1 71 ? -2.974 2.390 13.727 1.00 67.69 71 GLN A CA 1
ATOM 546 C C . GLN A 1 71 ? -2.053 3.215 14.644 1.00 67.69 71 GLN A C 1
ATOM 548 O O . GLN A 1 71 ? -0.842 2.982 14.664 1.00 67.69 71 GLN A O 1
ATOM 553 N N . LYS A 1 72 ? -2.611 4.240 15.298 1.00 57.28 72 LYS A N 1
ATOM 554 C CA . LYS A 1 72 ? -1.901 5.080 16.276 1.00 57.28 72 LYS A CA 1
ATOM 555 C C . LYS A 1 72 ? -1.742 4.373 17.613 1.00 57.28 72 LYS A C 1
ATOM 557 O O . LYS A 1 72 ? -2.666 3.624 17.991 1.00 57.28 72 LYS A O 1
#

Radius of gyration: 12.43 Å; chains: 1; bounding box: 37×23×34 Å

Secondary structure (DSSP, 8-state):
--------EEEE--SSS-SS----STTB----TT-EEEE-PPPTTPPTTEEEEEETTTEEEEEEGGGEEE--

pLDDT: mean 74.46, std 14.11, range [43.34, 89.19]

InterPro domains:
  IPR001452 SH3 domain [PF14604] (26-69)
  IPR001452 SH3 domain [PR00452] (27-42)
  IPR001452 SH3 domain [PR00452] (59-71)
  IPR001452 SH3 domain [PS50002] (5-72)
  IPR001452 SH3 domain [SM00326] (8-72)
  IPR036028 SH3-like domain superfamily [SSF50044] (21-70)